Protein AF-N6UP40-F1 (afdb_monomer_lite)

Structure (mmCIF, N/CA/C/O backbone):
data_AF-N6UP40-F1
#
_entry.id   AF-N6UP40-F1
#
loop_
_atom_site.group_PDB
_atom_site.id
_atom_site.type_symbol
_atom_site.label_atom_id
_atom_site.label_alt_id
_atom_site.label_comp_id
_atom_site.label_asym_id
_atom_site.label_entity_id
_atom_site.label_seq_id
_atom_site.pdbx_PDB_ins_code
_atom_site.Cartn_x
_atom_site.Cartn_y
_atom_site.Cartn_z
_atom_site.occupancy
_atom_site.B_iso_or_equiv
_atom_site.auth_seq_id
_atom_site.auth_comp_id
_atom_site.auth_asym_id
_atom_site.auth_atom_id
_atom_site.pdbx_PDB_model_num
ATOM 1 N N . MET A 1 1 ? -3.042 12.750 17.335 1.00 66.50 1 MET A N 1
ATOM 2 C CA . MET A 1 1 ? -3.860 11.563 17.010 1.00 66.50 1 MET A CA 1
ATOM 3 C C . MET A 1 1 ? -2.921 10.372 16.931 1.00 66.50 1 MET A C 1
ATOM 5 O O . MET A 1 1 ? -1.974 10.434 16.153 1.00 66.50 1 MET A O 1
ATOM 9 N N . LYS A 1 2 ? -3.081 9.368 17.798 1.00 85.69 2 LYS A N 1
ATOM 10 C CA . LYS A 1 2 ? -2.175 8.213 17.833 1.00 85.69 2 LYS A CA 1
ATOM 11 C C . LYS A 1 2 ? -2.496 7.302 16.646 1.00 85.69 2 LYS A C 1
ATOM 13 O O . LYS A 1 2 ? -3.660 6.996 16.400 1.00 85.69 2 LYS A O 1
ATOM 18 N N . LYS A 1 3 ? -1.470 6.910 15.892 1.00 91.38 3 LYS A N 1
ATOM 19 C CA . LYS A 1 3 ? -1.582 5.961 14.779 1.00 91.38 3 LYS A CA 1
ATOM 20 C C . LYS A 1 3 ? -0.925 4.647 15.191 1.00 91.38 3 LYS A C 1
ATOM 22 O O . LYS A 1 3 ? 0.190 4.660 15.711 1.00 91.38 3 LYS A O 1
ATOM 27 N N . ARG A 1 4 ? -1.594 3.522 14.952 1.00 94.44 4 ARG A N 1
ATOM 28 C CA . ARG A 1 4 ? -1.036 2.174 15.089 1.00 94.44 4 ARG A CA 1
ATOM 29 C C . ARG A 1 4 ? -0.525 1.712 13.732 1.00 94.44 4 ARG A C 1
ATOM 31 O O . ARG A 1 4 ? -1.289 1.678 12.774 1.00 94.44 4 ARG A O 1
ATOM 38 N N . PHE A 1 5 ? 0.751 1.351 13.661 1.00 93.50 5 PHE A N 1
ATOM 39 C CA . PHE A 1 5 ? 1.346 0.763 12.464 1.00 93.50 5 PHE A CA 1
ATOM 40 C C . PHE A 1 5 ? 0.831 -0.665 12.248 1.00 93.50 5 PHE A C 1
ATOM 42 O O . PHE A 1 5 ? 0.808 -1.459 13.187 1.00 93.50 5 PHE A O 1
ATOM 49 N N . PHE A 1 6 ? 0.415 -0.969 11.020 1.00 91.44 6 PHE A N 1
ATOM 50 C CA . PHE A 1 6 ? -0.089 -2.281 10.608 1.00 91.44 6 PHE A CA 1
ATOM 51 C C . PHE A 1 6 ? 0.934 -3.081 9.802 1.00 91.44 6 PHE A C 1
ATOM 53 O O . PHE A 1 6 ? 0.987 -4.302 9.920 1.00 91.44 6 PHE A O 1
ATOM 60 N N . GLY A 1 7 ? 1.739 -2.409 8.982 1.00 91.25 7 GLY A N 1
ATOM 61 C CA . GLY A 1 7 ? 2.720 -3.059 8.123 1.00 91.25 7 GLY A CA 1
ATOM 62 C C . GLY A 1 7 ? 3.105 -2.196 6.930 1.00 91.25 7 GLY A C 1
ATOM 63 O O . GLY A 1 7 ? 2.527 -1.133 6.704 1.00 91.25 7 GLY A O 1
ATOM 64 N N . THR A 1 8 ? 4.072 -2.679 6.157 1.00 91.12 8 THR A N 1
ATOM 65 C CA . THR A 1 8 ? 4.497 -2.059 4.900 1.00 91.12 8 THR A CA 1
ATOM 66 C C . THR A 1 8 ? 4.127 -2.973 3.746 1.00 91.12 8 THR A C 1
ATOM 68 O O . THR A 1 8 ? 4.428 -4.167 3.780 1.00 91.12 8 THR A O 1
ATOM 71 N N . VAL A 1 9 ? 3.507 -2.411 2.712 1.00 89.88 9 VAL A N 1
ATOM 72 C CA . VAL A 1 9 ? 3.243 -3.110 1.452 1.00 89.88 9 VAL A CA 1
ATOM 73 C C . VAL A 1 9 ? 4.069 -2.495 0.326 1.00 89.88 9 VAL A C 1
ATOM 75 O O . VAL A 1 9 ? 4.368 -1.310 0.341 1.00 89.88 9 VAL A O 1
ATOM 78 N N . HIS A 1 10 ? 4.490 -3.314 -0.626 1.00 86.38 10 HIS A N 1
ATOM 79 C CA . HIS A 1 10 ? 5.401 -2.980 -1.712 1.00 86.38 10 HIS A CA 1
ATOM 80 C C . HIS A 1 10 ? 4.706 -3.231 -3.051 1.00 86.38 10 HIS A C 1
ATOM 82 O O . HIS A 1 10 ? 4.189 -4.328 -3.284 1.00 86.38 10 HIS A O 1
ATOM 88 N N . GLY A 1 11 ? 4.712 -2.222 -3.918 1.00 81.56 11 GLY A N 1
ATOM 89 C CA . GLY A 1 11 ? 4.152 -2.279 -5.262 1.00 81.56 11 GLY A CA 1
ATOM 90 C C . GLY A 1 11 ? 4.980 -1.473 -6.255 1.00 81.56 11 GLY A C 1
ATOM 91 O O . GLY A 1 11 ? 5.928 -0.788 -5.882 1.00 81.56 11 GLY A O 1
ATOM 92 N N . HIS A 1 12 ? 4.603 -1.569 -7.525 1.00 81.88 12 HIS A N 1
ATOM 93 C CA . HIS A 1 12 ? 5.182 -0.768 -8.596 1.00 81.88 12 HIS A CA 1
ATOM 94 C C . HIS A 1 12 ? 4.078 0.053 -9.255 1.00 81.88 12 HIS A C 1
ATOM 96 O O . HIS A 1 12 ? 2.973 -0.453 -9.458 1.00 81.88 12 HIS A O 1
ATOM 102 N N . GLU A 1 13 ? 4.389 1.295 -9.602 1.00 79.31 13 GLU A N 1
ATOM 103 C CA . GLU A 1 13 ? 3.528 2.159 -10.402 1.00 79.31 13 GLU A CA 1
ATOM 104 C C . GLU A 1 13 ? 4.246 2.544 -11.692 1.00 79.31 13 GLU A C 1
ATOM 106 O O . GLU A 1 13 ? 5.448 2.818 -11.704 1.00 79.31 13 GLU A O 1
ATOM 111 N N . THR A 1 14 ? 3.495 2.588 -12.784 1.00 77.62 1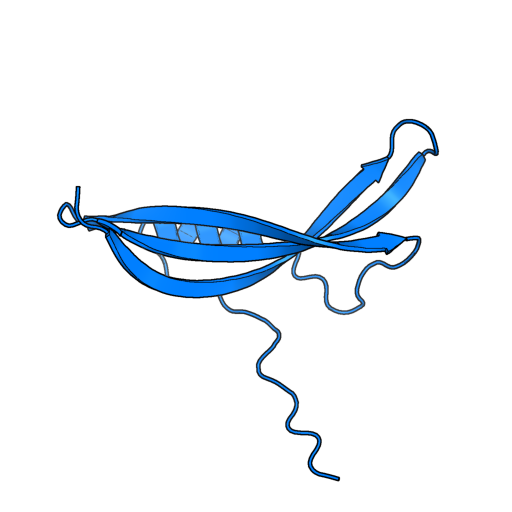4 THR A N 1
ATOM 112 C CA . THR A 1 14 ? 4.004 3.052 -14.071 1.00 77.62 14 THR A CA 1
ATOM 113 C C . THR A 1 14 ? 3.868 4.565 -14.160 1.00 77.62 14 THR A C 1
ATOM 115 O O . THR A 1 14 ? 2.775 5.107 -14.005 1.00 77.62 14 THR A O 1
ATOM 118 N N . LEU A 1 15 ? 4.969 5.251 -14.459 1.00 75.50 15 LEU A N 1
ATOM 119 C CA . LEU A 1 15 ? 4.980 6.674 -14.777 1.00 75.50 15 LEU A CA 1
ATOM 120 C C . LEU A 1 15 ? 5.392 6.871 -16.235 1.00 75.50 15 LEU A C 1
ATOM 122 O O . LEU A 1 15 ? 6.329 6.241 -16.723 1.00 75.50 15 LEU A O 1
ATOM 126 N N . ILE A 1 16 ? 4.723 7.796 -16.917 1.00 72.31 16 ILE A N 1
ATOM 127 C CA . ILE A 1 16 ? 5.127 8.248 -18.249 1.00 72.31 16 ILE A CA 1
ATOM 128 C C . ILE A 1 16 ? 5.960 9.512 -18.074 1.00 72.31 16 ILE A C 1
ATOM 130 O O . ILE A 1 16 ? 5.480 10.522 -17.550 1.00 72.31 16 ILE A O 1
ATOM 134 N N . ARG A 1 17 ? 7.221 9.473 -18.505 1.00 69.38 17 ARG A N 1
ATOM 135 C CA . ARG A 1 17 ? 8.075 10.659 -18.515 1.00 69.38 17 ARG A CA 1
ATOM 136 C C . ARG A 1 17 ? 7.745 11.487 -19.759 1.00 69.38 17 ARG A C 1
ATOM 138 O O . ARG A 1 17 ? 8.046 11.082 -20.877 1.00 69.38 17 ARG A O 1
ATOM 145 N N . HIS A 1 18 ? 7.089 12.630 -19.564 1.00 66.06 18 HIS A N 1
ATOM 146 C CA . HIS A 1 18 ? 6.560 13.455 -20.661 1.00 66.06 18 HIS A CA 1
ATOM 147 C C . HIS A 1 18 ? 7.622 13.997 -21.630 1.00 66.06 18 HIS A C 1
ATOM 149 O O . HIS A 1 18 ? 7.299 14.270 -22.781 1.00 66.06 18 HIS A O 1
ATOM 155 N N . ASP A 1 19 ? 8.864 14.175 -21.184 1.00 75.19 19 ASP A N 1
ATOM 156 C CA . ASP A 1 19 ? 9.942 14.741 -22.000 1.00 75.19 19 ASP A CA 1
ATOM 157 C C . ASP A 1 19 ? 10.581 13.725 -22.957 1.00 75.19 19 ASP A C 1
ATOM 159 O O . ASP A 1 19 ? 11.074 14.112 -24.013 1.00 75.19 19 ASP A O 1
ATOM 163 N N . SER A 1 20 ? 10.546 12.436 -22.618 1.00 73.69 20 SER A N 1
ATOM 164 C CA . SER A 1 20 ? 11.149 11.363 -23.416 1.00 73.69 20 SER A CA 1
ATOM 165 C C . SER A 1 20 ? 10.145 10.328 -23.930 1.00 73.69 20 SER A C 1
ATOM 167 O O . SER A 1 20 ? 10.551 9.388 -24.607 1.00 73.69 20 SER A O 1
ATOM 169 N N . TRP A 1 21 ? 8.852 10.479 -23.607 1.00 73.81 21 TRP A N 1
ATOM 170 C CA . TRP A 1 21 ? 7.796 9.484 -23.867 1.00 73.81 21 TRP A CA 1
ATOM 171 C C . TRP A 1 21 ? 8.172 8.071 -23.397 1.00 73.81 21 TRP A C 1
ATOM 173 O O . TRP A 1 21 ? 7.702 7.069 -23.930 1.00 73.81 21 TRP A O 1
ATOM 183 N N . THR A 1 22 ? 9.033 7.995 -22.383 1.00 75.62 22 THR A N 1
ATOM 184 C CA . THR A 1 22 ? 9.535 6.734 -21.846 1.00 75.62 22 THR A CA 1
ATOM 185 C C . THR A 1 22 ? 8.665 6.308 -20.682 1.00 75.62 22 THR A C 1
ATOM 187 O O . THR A 1 22 ? 8.416 7.084 -19.752 1.00 75.62 22 THR A O 1
ATOM 190 N N . THR A 1 23 ? 8.238 5.055 -20.724 1.00 77.06 23 THR A N 1
ATOM 191 C CA . THR A 1 23 ? 7.593 4.389 -19.600 1.00 77.06 23 THR A CA 1
ATOM 192 C C . THR A 1 23 ? 8.655 4.007 -18.578 1.00 77.06 23 THR A C 1
ATOM 194 O O . THR A 1 23 ? 9.624 3.320 -18.899 1.00 77.06 23 THR A O 1
ATOM 197 N N . VAL A 1 24 ? 8.485 4.454 -17.338 1.00 79.94 24 VAL A N 1
ATOM 198 C CA . VAL A 1 24 ? 9.341 4.054 -16.219 1.00 79.94 24 VAL A CA 1
ATOM 199 C C . VAL A 1 24 ? 8.496 3.374 -15.156 1.00 79.94 24 VAL A C 1
ATOM 201 O O . VAL A 1 24 ? 7.413 3.845 -14.811 1.00 79.94 24 VAL A O 1
ATOM 204 N N . SER A 1 25 ? 9.000 2.271 -14.617 1.00 81.19 25 SER A N 1
ATOM 205 C CA . SER A 1 25 ? 8.402 1.622 -13.457 1.00 81.19 25 SER A CA 1
ATOM 206 C C . SER A 1 25 ? 9.033 2.181 -12.192 1.00 81.19 25 SER A C 1
ATOM 208 O O . SER A 1 25 ? 10.256 2.296 -12.087 1.00 81.19 25 SER A O 1
ATOM 210 N N . VAL A 1 26 ? 8.210 2.569 -11.229 1.00 83.06 26 VAL A N 1
ATOM 211 C CA . VAL A 1 26 ? 8.660 3.140 -9.966 1.00 83.06 26 VAL A CA 1
ATOM 212 C C . VAL A 1 26 ? 8.197 2.261 -8.826 1.00 83.06 26 VAL A C 1
ATOM 214 O O . VAL A 1 26 ? 7.014 1.972 -8.679 1.00 83.06 26 VAL A O 1
ATOM 217 N N . GLU A 1 27 ? 9.153 1.846 -8.010 1.00 85.19 27 GLU A N 1
ATOM 218 C CA . GLU A 1 27 ? 8.913 1.113 -6.780 1.00 85.19 27 GLU A CA 1
ATOM 219 C C . GLU A 1 27 ? 8.295 2.043 -5.732 1.00 85.19 27 GLU A C 1
ATOM 221 O O . GLU A 1 27 ? 8.763 3.167 -5.527 1.00 85.19 27 GLU A 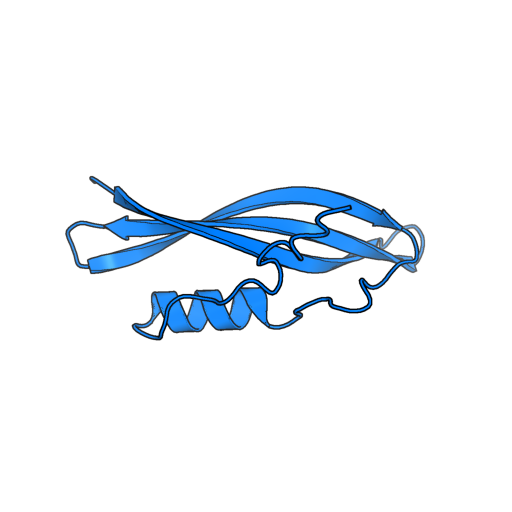O 1
ATOM 226 N N . TYR A 1 28 ? 7.272 1.559 -5.037 1.00 87.19 28 TYR A N 1
ATOM 227 C CA . TYR A 1 28 ? 6.641 2.251 -3.923 1.00 87.19 28 TYR A CA 1
ATOM 228 C C . TYR A 1 28 ? 6.475 1.323 -2.724 1.00 87.19 28 TYR A C 1
ATOM 230 O O . TYR A 1 28 ? 6.088 0.157 -2.846 1.00 87.19 2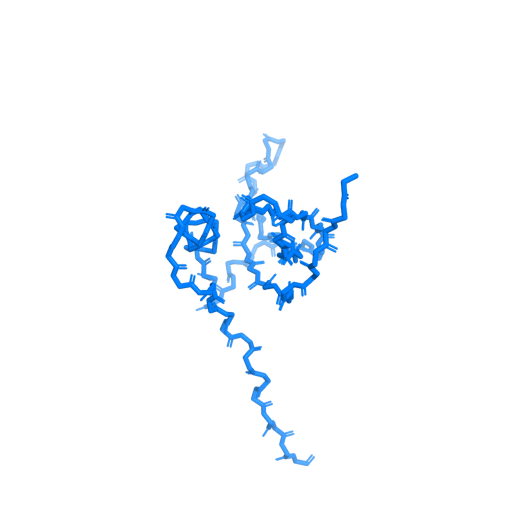8 TYR A O 1
ATOM 238 N N . PHE A 1 29 ? 6.722 1.884 -1.545 1.00 89.44 29 PHE A N 1
ATOM 239 C CA . PHE A 1 29 ? 6.447 1.267 -0.255 1.00 89.44 29 PHE A CA 1
ATOM 240 C C . PHE A 1 29 ? 5.350 2.063 0.441 1.00 89.44 29 PHE A C 1
ATOM 242 O O . PHE A 1 29 ? 5.450 3.281 0.563 1.00 89.44 29 PHE A O 1
ATOM 249 N N . TYR A 1 30 ? 4.312 1.388 0.917 1.00 91.56 30 TYR A N 1
ATOM 250 C CA . TYR A 1 30 ? 3.169 2.008 1.570 1.00 91.56 30 TYR A CA 1
ATOM 251 C C . TYR A 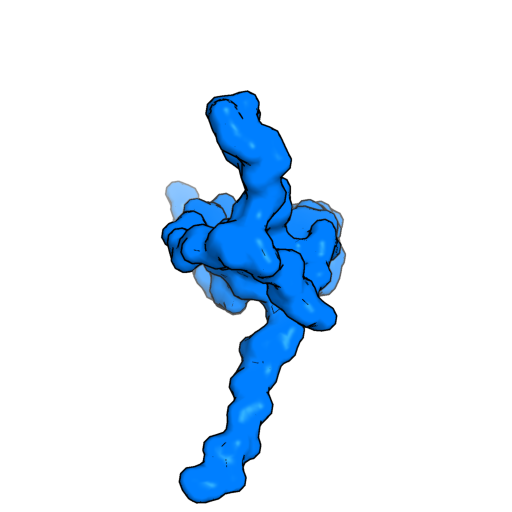1 30 ? 3.085 1.507 3.006 1.00 91.56 30 TYR A C 1
ATOM 253 O O . TYR A 1 30 ? 2.794 0.335 3.251 1.00 91.56 30 TYR A O 1
ATOM 261 N N . ASN A 1 31 ? 3.344 2.394 3.961 1.00 93.88 31 ASN A N 1
ATOM 262 C CA . ASN A 1 31 ? 3.142 2.108 5.374 1.00 93.88 31 ASN A CA 1
ATOM 263 C C . ASN A 1 31 ? 1.666 2.276 5.704 1.00 93.88 31 ASN A C 1
ATOM 265 O O . ASN A 1 31 ? 1.094 3.336 5.463 1.00 93.88 31 ASN A O 1
ATOM 269 N N . LEU A 1 32 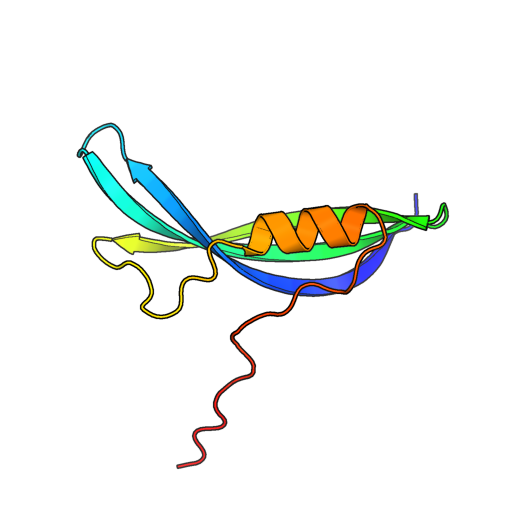? 1.064 1.234 6.260 1.00 94.88 32 LEU A N 1
ATOM 270 C CA . LEU A 1 32 ? -0.346 1.171 6.607 1.00 94.88 32 LEU A CA 1
ATOM 271 C C . LEU A 1 32 ? -0.527 1.474 8.092 1.00 94.88 32 LEU A C 1
ATOM 273 O O . LEU A 1 32 ? 0.194 0.941 8.941 1.00 94.88 32 LEU A O 1
ATOM 277 N N . TYR A 1 33 ? -1.513 2.307 8.412 1.00 95.62 33 TYR A N 1
ATOM 278 C CA . TYR A 1 33 ? -1.820 2.702 9.780 1.00 95.62 33 TYR A CA 1
ATOM 279 C C . TYR A 1 33 ? -3.318 2.715 10.061 1.00 95.62 33 TYR A C 1
ATOM 281 O O . TYR A 1 33 ? -4.119 3.102 9.212 1.00 95.62 33 TYR A O 1
ATOM 289 N N . GLU A 1 34 ? -3.685 2.411 11.298 1.00 95.56 34 GLU A N 1
ATOM 290 C CA . GLU A 1 34 ? -5.038 2.598 11.820 1.00 95.56 34 GLU A CA 1
ATOM 291 C C . GLU A 1 34 ? -5.005 3.600 12.970 1.00 95.56 34 GLU A C 1
ATOM 293 O O . GLU A 1 34 ? -4.150 3.533 13.856 1.00 95.56 34 GLU A O 1
ATOM 298 N N . CYS A 1 35 ? -5.907 4.567 12.930 1.00 93.56 35 CYS A N 1
ATOM 299 C CA . CYS A 1 35 ? -6.075 5.561 13.977 1.00 93.56 35 CYS A CA 1
ATOM 300 C C . CYS A 1 35 ? -6.998 5.021 15.080 1.00 93.56 35 CYS A C 1
ATOM 302 O O . CYS A 1 35 ? -7.715 4.043 14.884 1.00 93.56 35 CYS A O 1
ATOM 304 N N . GLU A 1 36 ? -6.997 5.661 16.249 1.00 93.12 36 GLU A N 1
ATOM 305 C CA . GLU A 1 36 ? -7.840 5.246 17.386 1.00 93.12 36 GLU A CA 1
ATOM 306 C C . GLU A 1 36 ? -9.350 5.278 17.084 1.00 93.12 36 GLU A C 1
ATOM 308 O O . GLU A 1 36 ? -10.106 4.520 17.683 1.00 93.12 36 GLU A O 1
ATOM 313 N N . ASP A 1 37 ? -9.785 6.105 16.131 1.00 92.88 37 ASP A N 1
ATOM 314 C CA . ASP A 1 37 ? -11.168 6.193 15.639 1.00 92.88 37 ASP A CA 1
ATOM 315 C C . ASP A 1 37 ? -11.520 5.111 14.594 1.00 92.88 37 ASP A C 1
ATOM 317 O O . ASP A 1 37 ? -12.588 5.153 13.987 1.00 92.88 37 ASP A O 1
ATOM 321 N N . GLY A 1 38 ? -10.620 4.151 14.356 1.00 91.25 38 GLY A N 1
ATOM 322 C CA . GLY A 1 38 ? -10.771 3.104 13.346 1.00 91.25 38 GLY A CA 1
ATOM 323 C C . GLY A 1 38 ? -10.463 3.565 11.919 1.00 91.25 38 GLY A C 1
ATOM 324 O O . GLY A 1 38 ? -10.517 2.757 10.990 1.00 91.25 38 GLY A O 1
ATOM 325 N N . LYS A 1 39 ? -10.101 4.839 11.706 1.00 94.56 39 LYS A N 1
ATOM 326 C CA . LYS A 1 39 ? -9.742 5.341 10.379 1.00 94.56 39 LYS A CA 1
ATOM 327 C C . LYS A 1 39 ? -8.426 4.729 9.914 1.00 94.56 39 LYS A C 1
ATOM 329 O O . LYS A 1 39 ? -7.377 4.897 10.541 1.00 94.56 39 LYS A O 1
ATOM 334 N N . ARG A 1 40 ? -8.460 4.089 8.750 1.00 96.00 40 ARG A N 1
ATOM 335 C CA . ARG A 1 40 ? -7.279 3.546 8.076 1.00 96.00 40 ARG A CA 1
ATOM 336 C C . ARG A 1 40 ? -6.659 4.588 7.153 1.00 96.00 40 ARG A C 1
ATOM 338 O O . ARG A 1 40 ? -7.356 5.331 6.464 1.00 96.00 40 ARG A O 1
ATOM 345 N N . THR A 1 41 ? -5.336 4.675 7.173 1.00 95.31 41 THR A N 1
ATOM 346 C CA . THR A 1 41 ? -4.544 5.624 6.381 1.00 95.31 41 THR A CA 1
ATOM 347 C C . THR A 1 41 ? -3.247 4.970 5.930 1.00 95.31 41 THR A C 1
ATOM 349 O O . THR A 1 41 ? -2.843 3.946 6.481 1.00 95.31 41 THR A O 1
ATOM 352 N N . PHE A 1 42 ? -2.577 5.567 4.950 1.00 94.81 42 PHE A N 1
ATOM 353 C CA . PHE A 1 42 ? -1.272 5.106 4.503 1.00 94.81 42 PHE A CA 1
ATOM 354 C C . PHE A 1 42 ? -0.328 6.274 4.224 1.00 94.81 42 PHE A C 1
ATOM 356 O O . PHE A 1 42 ? -0.768 7.402 4.001 1.00 94.81 42 PHE A O 1
ATOM 363 N N . GLU A 1 43 ? 0.969 5.986 4.229 1.00 94.69 43 GLU A N 1
ATOM 364 C CA . GLU A 1 43 ? 2.032 6.891 3.790 1.00 94.69 43 GLU A CA 1
ATOM 365 C C . GLU A 1 43 ? 2.848 6.184 2.707 1.00 94.69 43 GLU A C 1
ATOM 367 O O . GLU A 1 43 ? 3.281 5.050 2.913 1.00 94.69 43 GLU A O 1
ATOM 372 N N . ALA A 1 44 ? 3.024 6.833 1.554 1.00 92.06 44 ALA A N 1
ATOM 373 C CA . ALA A 1 44 ? 3.757 6.284 0.416 1.00 92.06 44 ALA A CA 1
ATOM 374 C C . ALA A 1 44 ? 5.192 6.824 0.366 1.00 92.06 44 ALA A C 1
ATOM 376 O O . ALA A 1 44 ? 5.421 8.029 0.477 1.00 92.06 44 ALA A O 1
ATOM 377 N N . PHE A 1 45 ? 6.147 5.930 0.130 1.00 90.06 45 PHE A N 1
ATOM 378 C CA . PHE A 1 45 ? 7.564 6.223 -0.031 1.00 90.06 45 PHE A CA 1
ATOM 379 C C . PHE A 1 45 ? 8.012 5.728 -1.397 1.00 90.06 45 PHE A C 1
ATOM 381 O O . PHE A 1 45 ? 7.848 4.553 -1.727 1.00 90.06 45 PHE A O 1
ATOM 388 N N . ARG A 1 46 ? 8.588 6.630 -2.190 1.00 87.50 46 ARG A N 1
ATOM 389 C CA . ARG A 1 46 ? 9.144 6.284 -3.495 1.00 87.50 46 ARG A CA 1
ATOM 390 C C . ARG A 1 46 ? 10.488 5.578 -3.308 1.00 87.50 46 ARG A C 1
ATOM 392 O O . ARG A 1 46 ? 11.381 6.118 -2.658 1.00 87.50 46 ARG A O 1
ATOM 399 N N . GLY A 1 47 ? 10.609 4.387 -3.879 1.00 84.56 47 GLY A N 1
ATOM 400 C CA . GLY A 1 47 ? 11.830 3.598 -3.958 1.00 84.56 47 GLY A CA 1
ATOM 401 C C . GLY A 1 47 ? 12.588 3.848 -5.261 1.00 84.56 47 GLY A C 1
ATOM 402 O O . GLY A 1 47 ? 12.734 4.986 -5.722 1.00 84.56 47 GLY A O 1
ATOM 403 N N . ARG A 1 48 ? 13.104 2.771 -5.859 1.00 80.62 48 ARG A N 1
ATOM 404 C CA . ARG A 1 48 ? 13.882 2.837 -7.103 1.00 80.62 48 ARG A CA 1
ATOM 405 C C . ARG A 1 48 ? 13.007 3.115 -8.326 1.00 80.62 48 ARG A C 1
ATOM 407 O O . ARG A 1 48 ? 11.823 2.803 -8.362 1.00 80.62 48 ARG A O 1
ATOM 414 N N . CYS A 1 49 ? 13.623 3.703 -9.347 1.00 78.69 49 CYS A N 1
ATOM 415 C CA . CYS A 1 49 ? 13.027 3.872 -10.670 1.00 78.69 49 CYS A CA 1
ATOM 416 C C . CYS A 1 49 ? 13.755 2.965 -11.658 1.00 78.69 49 CYS A C 1
ATOM 418 O O . CYS A 1 49 ? 14.987 2.952 -11.693 1.00 78.69 49 CYS A O 1
ATOM 420 N N . TYR A 1 50 ? 12.993 2.241 -12.461 1.00 75.19 50 TYR A N 1
ATOM 421 C CA . TYR A 1 50 ? 13.470 1.309 -13.465 1.00 75.19 50 TYR A CA 1
ATOM 422 C C . TYR A 1 50 ? 13.049 1.823 -14.845 1.00 75.19 50 TYR A C 1
ATOM 424 O O . TYR A 1 50 ? 11.866 2.042 -15.103 1.00 75.19 50 TYR A O 1
ATOM 432 N N . TYR A 1 51 ? 14.034 2.056 -15.711 1.00 66.25 51 TYR A N 1
ATOM 433 C CA . TYR A 1 51 ? 13.825 2.445 -17.107 1.00 66.25 51 TYR A CA 1
ATOM 434 C C . TYR A 1 51 ? 13.615 1.196 -17.967 1.00 66.25 51 TYR A C 1
ATOM 436 O O . TYR A 1 51 ? 14.270 0.182 -17.719 1.00 66.25 51 TYR A O 1
ATOM 444 N N . ASP A 1 52 ? 12.716 1.278 -18.954 1.00 62.16 52 ASP A N 1
ATOM 445 C CA . ASP A 1 52 ? 12.463 0.243 -19.975 1.00 62.16 52 ASP A CA 1
ATOM 446 C C . ASP A 1 52 ? 12.186 -1.166 -19.431 1.00 62.16 52 ASP A C 1
ATOM 448 O O . ASP A 1 52 ? 12.448 -2.178 -20.083 1.00 62.16 52 ASP A O 1
ATOM 452 N N . LYS A 1 53 ? 11.646 -1.248 -18.215 1.00 57.69 53 LYS A N 1
ATOM 453 C CA . LYS A 1 53 ? 11.302 -2.517 -17.590 1.00 57.69 53 LYS A CA 1
ATOM 454 C C . LYS A 1 53 ? 9.971 -2.380 -16.877 1.00 57.69 53 LYS A C 1
ATOM 456 O O . LYS A 1 53 ? 9.910 -1.841 -15.772 1.00 57.69 53 LYS A O 1
ATOM 461 N N . ASP A 1 54 ? 8.920 -2.898 -17.501 1.00 58.22 54 ASP A N 1
ATOM 462 C CA . ASP A 1 54 ? 7.779 -3.363 -16.728 1.00 58.22 54 ASP A CA 1
ATOM 463 C C . ASP A 1 54 ? 8.285 -4.544 -15.888 1.00 58.22 54 ASP A C 1
ATOM 465 O O . ASP A 1 54 ? 8.881 -5.476 -16.435 1.00 58.22 54 ASP A O 1
ATOM 469 N N . PRO A 1 55 ? 8.159 -4.509 -14.552 1.00 56.03 55 PRO A N 1
ATOM 470 C CA . PRO A 1 55 ? 8.439 -5.686 -13.756 1.00 56.03 55 PRO A CA 1
ATOM 471 C C . PRO A 1 55 ? 7.535 -6.805 -14.279 1.00 56.03 55 PRO A C 1
ATOM 473 O O . PRO A 1 55 ? 6.319 -6.625 -14.315 1.00 56.03 55 PRO A O 1
ATOM 476 N N . ASP A 1 56 ? 8.097 -7.962 -14.641 1.00 55.16 56 ASP A N 1
ATOM 477 C CA . ASP A 1 56 ? 7.342 -9.142 -15.116 1.00 55.16 56 ASP A CA 1
ATOM 478 C C . ASP A 1 56 ? 6.253 -9.611 -14.114 1.00 55.16 56 ASP A C 1
ATOM 480 O O . ASP A 1 56 ? 5.443 -10.491 -14.393 1.00 55.16 56 ASP A O 1
ATOM 484 N N . ASN A 1 57 ? 6.233 -9.011 -12.922 1.00 54.41 57 ASN A N 1
ATOM 485 C CA . ASN A 1 57 ? 5.347 -9.235 -11.790 1.00 54.41 57 ASN A CA 1
ATOM 486 C C . ASN A 1 57 ? 4.752 -7.929 -11.214 1.00 54.41 57 ASN A C 1
ATOM 488 O O . ASN A 1 57 ? 4.384 -7.892 -10.035 1.00 54.41 57 ASN A O 1
ATOM 492 N N . ALA A 1 58 ? 4.684 -6.846 -11.997 1.00 54.72 58 ALA A N 1
ATOM 493 C CA . ALA A 1 58 ? 4.125 -5.573 -11.556 1.00 54.72 58 ALA A CA 1
ATOM 494 C C . ALA A 1 58 ? 2.668 -5.762 -11.121 1.00 54.72 58 ALA A C 1
ATOM 496 O O . ALA A 1 58 ? 1.764 -5.976 -11.929 1.00 54.72 58 ALA A O 1
ATOM 497 N N . ASN A 1 59 ? 2.427 -5.700 -9.811 1.00 58.94 59 ASN A N 1
ATOM 498 C CA . ASN A 1 59 ? 1.076 -5.739 -9.276 1.00 58.94 59 ASN A CA 1
ATOM 499 C C . ASN A 1 59 ? 0.431 -4.361 -9.461 1.00 58.94 59 ASN A C 1
ATOM 501 O O . ASN A 1 59 ? 0.388 -3.561 -8.524 1.00 58.94 59 ASN A O 1
ATOM 505 N N . PHE A 1 60 ? -0.095 -4.102 -10.662 1.00 60.06 60 PHE A N 1
ATOM 506 C CA . PHE A 1 60 ? -0.819 -2.871 -11.016 1.00 60.06 60 PHE A CA 1
ATOM 507 C C . PHE A 1 60 ? -2.062 -2.607 -10.140 1.00 60.06 60 PHE A C 1
ATOM 509 O O . PHE A 1 60 ? -2.716 -1.577 -10.270 1.00 60.06 60 PHE A O 1
ATOM 516 N N . SER A 1 61 ? -2.403 -3.522 -9.228 1.00 75.50 61 SER A N 1
ATOM 517 C CA . SER A 1 61 ? -3.537 -3.420 -8.314 1.00 75.50 61 SER A CA 1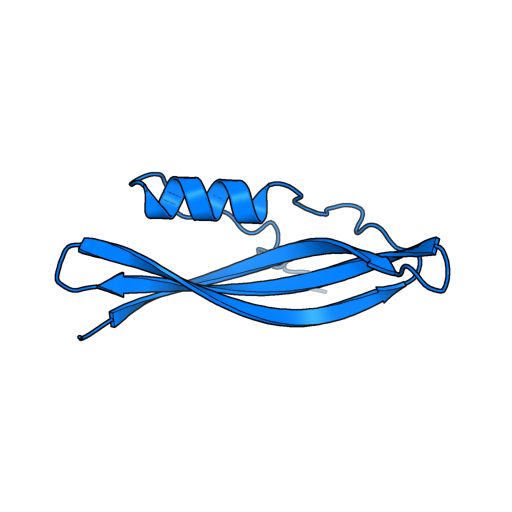
ATOM 518 C C . SER A 1 61 ? -3.154 -2.943 -6.903 1.00 75.50 61 SER A C 1
ATOM 520 O O . SER A 1 61 ? -4.023 -2.885 -6.039 1.00 75.50 61 SER A O 1
ATOM 522 N N . MET A 1 62 ? -1.890 -2.598 -6.611 1.00 86.38 62 MET A N 1
ATOM 523 C CA . MET A 1 62 ? -1.495 -2.262 -5.228 1.00 86.38 62 MET A CA 1
ATOM 524 C C . MET A 1 62 ? -2.319 -1.108 -4.639 1.00 86.38 62 MET A C 1
ATOM 526 O O . MET A 1 62 ? -2.903 -1.253 -3.566 1.00 86.38 62 MET A O 1
ATOM 530 N N . MET A 1 63 ? -2.458 -0.000 -5.369 1.00 86.44 63 MET A N 1
ATOM 531 C CA . MET A 1 63 ? -3.284 1.125 -4.922 1.00 86.44 63 MET A CA 1
ATOM 532 C C . MET A 1 63 ? -4.764 0.755 -4.780 1.00 86.44 63 MET A C 1
ATOM 534 O O . MET A 1 63 ? -5.405 1.190 -3.828 1.00 86.44 63 MET A O 1
ATOM 538 N N . ALA A 1 64 ? -5.300 -0.106 -5.651 1.00 88.31 64 ALA A N 1
ATOM 539 C CA . ALA A 1 64 ? -6.673 -0.594 -5.525 1.00 88.31 64 ALA A CA 1
ATOM 540 C C . ALA A 1 64 ? -6.868 -1.453 -4.261 1.00 88.31 64 ALA A C 1
ATOM 542 O O . ALA A 1 64 ? -7.862 -1.289 -3.553 1.00 88.31 64 ALA A O 1
ATOM 543 N N . GLN A 1 65 ? -5.906 -2.319 -3.930 1.00 91.44 65 GLN A N 1
ATOM 544 C CA . GLN A 1 65 ? -5.924 -3.098 -2.689 1.00 91.44 65 GLN A CA 1
ATOM 545 C C . GLN A 1 65 ? -5.813 -2.194 -1.452 1.00 91.44 65 GLN A C 1
ATOM 547 O O . GLN A 1 65 ? -6.545 -2.394 -0.485 1.00 91.44 65 GLN A O 1
ATOM 552 N N . ILE A 1 66 ? -4.950 -1.171 -1.484 1.00 91.75 66 ILE A N 1
ATOM 553 C CA . ILE A 1 66 ? -4.836 -0.178 -0.403 1.00 91.75 66 ILE A CA 1
ATOM 554 C C . ILE A 1 66 ? -6.154 0.587 -0.235 1.00 91.75 66 ILE A C 1
ATOM 556 O O . ILE A 1 66 ? -6.626 0.739 0.891 1.00 91.75 66 ILE A O 1
ATOM 560 N N . SER A 1 67 ? -6.787 1.023 -1.327 1.00 92.56 67 SER A N 1
ATOM 561 C CA . SER A 1 67 ? -8.099 1.676 -1.279 1.00 92.56 67 SER A CA 1
ATOM 562 C C . SER A 1 67 ? -9.167 0.764 -0.677 1.00 92.56 67 SER A C 1
ATOM 564 O O . SER A 1 67 ? -9.900 1.196 0.211 1.00 92.56 67 SER A O 1
ATOM 566 N N . ALA A 1 68 ? -9.230 -0.505 -1.089 1.00 93.19 68 ALA A N 1
ATOM 567 C CA . ALA A 1 68 ? -10.156 -1.471 -0.503 1.00 93.19 68 ALA A CA 1
ATOM 568 C C . ALA A 1 68 ? -9.915 -1.637 1.007 1.00 93.19 68 ALA A C 1
ATOM 570 O O . ALA A 1 68 ? -10.861 -1.585 1.793 1.00 93.19 68 ALA A O 1
ATOM 571 N N . TRP A 1 69 ? -8.651 -1.753 1.425 1.00 94.69 69 TRP A N 1
ATOM 572 C CA . TRP A 1 69 ? -8.277 -1.854 2.834 1.00 94.69 69 TRP A CA 1
ATOM 573 C C . TRP A 1 69 ? -8.694 -0.624 3.647 1.00 94.69 69 TRP A C 1
ATOM 575 O O . TRP A 1 69 ? -9.249 -0.781 4.736 1.00 94.69 69 TRP A O 1
ATOM 585 N N . ILE A 1 70 ? -8.500 0.593 3.122 1.00 94.94 70 ILE A N 1
ATOM 586 C CA . ILE A 1 70 ? -8.941 1.838 3.780 1.00 94.94 70 ILE A CA 1
ATOM 587 C C . ILE A 1 70 ? -10.444 1.805 4.082 1.00 94.94 70 ILE A C 1
ATOM 589 O O . ILE A 1 70 ? -10.872 2.277 5.134 1.00 94.94 70 ILE A O 1
ATOM 593 N N . HIS A 1 71 ? -11.233 1.200 3.193 1.00 95.19 71 HIS A N 1
ATOM 594 C CA . HIS A 1 71 ? -12.688 1.094 3.306 1.00 95.19 71 HIS A CA 1
ATOM 595 C C . HIS A 1 71 ? -13.180 -0.181 4.012 1.00 95.19 71 HIS A C 1
ATOM 597 O O . HIS A 1 71 ? -14.354 -0.526 3.908 1.00 95.19 71 HIS A O 1
ATOM 603 N N . GLY A 1 72 ? -12.313 -0.864 4.764 1.00 92.56 72 GLY A N 1
ATOM 604 C CA . GLY A 1 72 ? -12.693 -2.020 5.585 1.00 92.56 72 GLY A CA 1
ATOM 605 C C . GLY A 1 72 ? -12.422 -3.382 4.946 1.00 92.56 72 GLY A C 1
ATOM 606 O O . GLY A 1 72 ? -12.695 -4.397 5.579 1.00 92.56 72 GLY A O 1
ATOM 607 N N . GLY A 1 73 ? -11.850 -3.420 3.741 1.00 92.06 73 GLY A N 1
ATOM 608 C CA . GLY A 1 73 ? -11.395 -4.650 3.097 1.00 92.06 73 GLY A CA 1
ATOM 609 C C . GLY A 1 73 ? -10.171 -5.282 3.770 1.00 92.06 73 GLY A C 1
ATOM 610 O O . GLY A 1 73 ? -9.639 -4.779 4.770 1.00 92.06 73 GLY A O 1
ATOM 611 N N . ASP A 1 74 ? -9.720 -6.390 3.186 1.00 91.56 74 ASP A N 1
ATOM 612 C CA . ASP A 1 74 ? -8.571 -7.165 3.659 1.00 91.56 74 ASP A CA 1
ATOM 613 C C . ASP A 1 74 ? -7.241 -6.415 3.504 1.00 91.56 74 ASP A C 1
ATOM 615 O O . ASP A 1 74 ? -7.117 -5.471 2.723 1.00 91.56 74 ASP A O 1
ATOM 619 N N . LEU A 1 75 ? -6.224 -6.847 4.257 1.00 89.75 75 LEU A N 1
ATOM 620 C CA . LEU A 1 75 ? -4.872 -6.296 4.156 1.00 89.75 75 LEU A CA 1
ATOM 621 C C . LEU A 1 75 ? -4.304 -6.522 2.735 1.00 89.75 75 LEU A C 1
ATOM 623 O O . LEU A 1 75 ? -4.396 -7.648 2.231 1.00 89.75 75 LEU A O 1
ATOM 627 N N . PRO A 1 76 ? -3.683 -5.508 2.097 1.00 89.56 76 PRO A N 1
ATOM 628 C CA . PRO A 1 76 ? -3.099 -5.668 0.769 1.00 89.56 76 PRO A CA 1
ATOM 629 C C . PRO A 1 76 ? -1.998 -6.731 0.767 1.00 89.56 76 PRO A C 1
ATOM 631 O O . PRO A 1 76 ? -1.194 -6.815 1.699 1.00 89.56 76 PRO A O 1
ATOM 634 N N . LYS A 1 77 ? -1.939 -7.535 -0.296 1.00 84.19 77 LYS A N 1
ATOM 635 C CA . LYS A 1 77 ? -0.952 -8.610 -0.439 1.00 84.19 77 LYS A CA 1
ATOM 636 C C . LYS A 1 77 ? 0.203 -8.147 -1.314 1.00 84.19 77 LYS A C 1
ATOM 638 O O . LYS A 1 77 ? 0.019 -7.753 -2.466 1.00 84.19 77 LYS A O 1
ATOM 643 N N . THR A 1 78 ? 1.413 -8.244 -0.782 1.00 72.06 78 THR A N 1
ATOM 644 C CA . THR A 1 78 ? 2.643 -8.045 -1.546 1.00 72.06 78 THR A CA 1
ATOM 645 C C . THR A 1 78 ? 3.056 -9.343 -2.228 1.00 72.06 78 THR A C 1
ATOM 647 O O . THR A 1 78 ? 3.014 -10.411 -1.627 1.00 72.06 78 THR A O 1
ATOM 650 N N . ILE A 1 79 ? 3.488 -9.262 -3.489 1.00 60.41 79 ILE A N 1
ATOM 651 C CA . ILE A 1 79 ? 3.995 -10.438 -4.222 1.00 60.41 79 ILE A CA 1
ATOM 652 C C . ILE A 1 79 ? 5.391 -10.852 -3.706 1.00 60.41 79 ILE A C 1
ATOM 654 O O . ILE A 1 79 ? 5.806 -11.989 -3.889 1.00 60.41 79 ILE A O 1
ATOM 658 N N . ASN A 1 80 ? 6.081 -9.988 -2.954 1.00 45.97 80 ASN A N 1
ATOM 659 C CA . ASN A 1 80 ? 7.347 -10.323 -2.300 1.00 45.97 80 ASN A CA 1
ATOM 660 C C . ASN A 1 80 ? 7.132 -10.865 -0.881 1.00 45.97 80 ASN A C 1
ATOM 662 O O . ASN A 1 80 ? 7.453 -10.208 0.108 1.00 45.97 80 ASN A O 1
ATOM 666 N N . THR A 1 81 ? 6.666 -12.108 -0.785 1.00 34.16 81 THR A N 1
ATOM 667 C CA . THR A 1 81 ? 7.337 -13.009 0.162 1.00 34.16 81 THR A CA 1
ATOM 668 C C . THR A 1 81 ? 8.633 -13.390 -0.541 1.00 34.16 81 THR A C 1
ATOM 670 O O . THR A 1 81 ? 8.568 -13.842 -1.681 1.00 34.16 81 THR A O 1
ATOM 673 N N . LEU A 1 82 ? 9.797 -13.117 0.062 1.00 33.56 82 LEU A N 1
ATOM 674 C CA . LEU A 1 82 ? 11.080 -13.593 -0.456 1.00 33.56 82 LEU A CA 1
ATOM 675 C C . LEU A 1 82 ? 10.901 -15.043 -0.925 1.00 33.56 82 LEU A C 1
ATOM 677 O O . LEU A 1 82 ? 10.551 -15.908 -0.120 1.00 33.56 82 LEU A O 1
ATOM 681 N N . ASN A 1 83 ? 11.189 -15.321 -2.196 1.00 34.75 83 ASN A N 1
ATOM 682 C CA . ASN A 1 83 ? 11.694 -16.639 -2.526 1.00 34.75 83 ASN A CA 1
ATOM 683 C C . ASN A 1 83 ? 12.929 -16.805 -1.643 1.00 34.75 83 ASN A C 1
ATOM 685 O O . ASN A 1 83 ? 13.951 -16.158 -1.872 1.00 34.75 83 ASN A O 1
ATOM 689 N N . ASN A 1 84 ? 12.803 -17.611 -0.591 1.00 35.06 84 ASN A N 1
ATOM 690 C CA . ASN A 1 84 ? 13.930 -18.209 0.098 1.00 35.06 84 ASN A CA 1
ATOM 691 C C . ASN A 1 84 ? 14.696 -19.036 -0.945 1.00 35.06 84 ASN A C 1
ATOM 693 O O . ASN A 1 84 ? 14.566 -20.256 -0.989 1.00 35.06 84 ASN A O 1
ATOM 697 N N . SER A 1 85 ? 15.489 -18.388 -1.801 1.00 32.88 85 SER A N 1
ATOM 698 C CA . SER A 1 85 ? 16.605 -19.042 -2.472 1.00 32.88 85 SER A CA 1
ATOM 699 C C . SER A 1 85 ? 17.658 -19.270 -1.401 1.00 32.88 85 SER A C 1
ATOM 701 O O . SER A 1 85 ? 18.589 -18.495 -1.215 1.00 32.88 85 SER A O 1
ATOM 703 N N . THR A 1 86 ? 17.422 -20.332 -0.641 1.00 38.94 86 THR A N 1
ATOM 704 C CA . THR A 1 86 ? 18.481 -21.115 -0.029 1.00 38.94 86 THR A CA 1
ATOM 705 C C . THR A 1 86 ? 19.263 -21.732 -1.182 1.00 38.94 86 THR A C 1
ATOM 707 O O . THR A 1 86 ? 18.740 -22.592 -1.882 1.00 38.94 86 THR A O 1
ATOM 710 N N . ASN A 1 87 ? 20.469 -21.222 -1.413 1.00 34.06 87 ASN A N 1
ATOM 711 C CA . ASN A 1 87 ? 21.584 -21.934 -2.030 1.00 34.06 87 ASN A CA 1
ATOM 712 C C . ASN A 1 87 ? 22.843 -21.532 -1.268 1.00 34.06 87 ASN A C 1
ATOM 714 O O . ASN A 1 87 ? 23.054 -20.307 -1.122 1.00 34.06 87 ASN A O 1
#

Radius of gyration: 15.15 Å; chains: 1; bounding box: 34×37×42 Å

pLDDT: mean 78.26, std 17.84, range [32.88, 96.0]

Foldseek 3Di:
DDKDWDDKAKAWDWDQDPVVRWIKIWIKIKTWIADPVRQIDIDIDTDDIGTPDDDPPGPNCQVVQSVCVRVPDDHGDHPDPPPPPPD

Secondary structure (DSSP, 8-state):
--EEEEEEEEEEEEEEETTTTEEEEEEEEEEEEEETTS-EEEEEEEEEEEES---TT--TTHHHHHHHHHTT-PPPPPS-S------

Sequence (87 aa):
MKKRFFGTVHGHETLIRHDSWTTVSVEYFYNLYECEDGKRTFEAFRGRCYYDKDPDNANFSMMAQISAWIHGGDLPKTINTLNNSTN

Organism: NCBI:txid1094491